Protein AF-G5R101-F1 (afdb_monomer_lite)

Organism: NCBI:txid913082

Secondary structure (DSSP, 8-state):
-HHHHHHHHHHTTSSSHHHHHHHHHHHHTT--TTHHHHHHHHHHHHHHHHHHHHHHHHHHHHHHHHHHTT---HHHHT----------

InterPro domains:
  IPR001991 Sodium:dicarboxylate symporter [PF00375] (3-68)
  IPR001991 Sodium:dicarboxylate symporter [PTHR42865] (3-79)
  IPR036458 Sodium:dicarboxylate symporter superfamily [G3DSA:1.10.3860.10] (1-87)
  IPR036458 Sodium:dicarboxylate symporter superfamily [SSF118215] (3-68)

Sequence (88 aa):
MGIVTVSSAGVAGVGGGATFAALIVLPAMGLPVTLVALLISVEPLIDMGRTALNVSGSMTAGTLTSQWLKQTDKTILDSEEDAELAHR

Radius of gyration: 19.93 Å; chains: 1; bounding box: 46×35×44 Å

Foldseek 3Di:
DVLLVVLQVVQVPDPPSVLSSLCRVQVVVVHDSVVSVVCVVCVVVVVVVVVVCVVVVVVVVVVVVCVVVVVDDVVVVVDPPPDPPPDD

Structure (mmCIF, N/CA/C/O backbone):
data_AF-G5R101-F1
#
_entry.id   AF-G5R101-F1
#
loop_
_atom_site.group_PDB
_atom_site.id
_atom_site.type_symbol
_atom_site.label_atom_id
_atom_site.label_alt_id
_atom_site.label_comp_id
_atom_site.label_asym_id
_atom_site.label_entity_id
_atom_site.label_seq_id
_atom_site.pdbx_PDB_ins_code
_atom_site.Cartn_x
_atom_site.Cartn_y
_atom_site.Cartn_z
_atom_site.occupancy
_atom_site.B_iso_or_equiv
_atom_site.auth_seq_id
_atom_site.auth_comp_id
_atom_site.auth_asym_id
_atom_site.auth_atom_id
_atom_site.pdbx_PDB_model_num
ATOM 1 N N . MET A 1 1 ? 10.209 -13.964 -4.616 1.00 56.28 1 MET A N 1
ATOM 2 C CA . MET A 1 1 ? 10.118 -13.621 -3.180 1.00 56.28 1 MET A CA 1
ATOM 3 C C . MET A 1 1 ? 11.489 -13.324 -2.582 1.00 56.28 1 MET A C 1
ATOM 5 O O . MET A 1 1 ? 11.695 -12.184 -2.205 1.00 56.28 1 MET A O 1
ATOM 9 N N . GLY A 1 2 ? 12.459 -14.251 -2.607 1.00 77.88 2 GLY A N 1
ATOM 10 C CA . GLY A 1 2 ? 13.783 -14.036 -1.989 1.00 77.88 2 GLY A CA 1
ATOM 11 C C . GLY A 1 2 ? 14.537 -12.764 -2.415 1.00 77.88 2 GLY A C 1
ATOM 12 O O . GLY A 1 2 ? 15.016 -12.040 -1.553 1.00 77.88 2 GLY A O 1
ATOM 13 N N . ILE A 1 3 ? 14.581 -12.439 -3.714 1.00 76.69 3 ILE A N 1
ATOM 14 C CA . ILE A 1 3 ? 15.278 -11.235 -4.219 1.00 76.69 3 ILE A CA 1
ATOM 15 C C . ILE A 1 3 ? 14.673 -9.949 -3.639 1.00 76.69 3 ILE A C 1
ATOM 17 O O . ILE A 1 3 ? 15.412 -9.107 -3.150 1.00 76.69 3 ILE A O 1
ATOM 21 N N . VAL A 1 4 ? 13.341 -9.835 -3.637 1.00 75.62 4 VAL A N 1
ATOM 22 C CA . VAL A 1 4 ? 12.612 -8.656 -3.136 1.00 75.62 4 VAL A CA 1
ATOM 23 C C . VAL A 1 4 ? 12.798 -8.489 -1.628 1.00 75.62 4 VAL A C 1
ATOM 25 O O . VAL A 1 4 ? 13.009 -7.381 -1.142 1.00 75.62 4 VAL A O 1
ATOM 28 N N . THR A 1 5 ? 12.754 -9.593 -0.878 1.00 78.69 5 THR A N 1
ATOM 29 C CA . THR A 1 5 ? 12.960 -9.580 0.576 1.00 78.69 5 THR A CA 1
ATOM 30 C C . THR A 1 5 ? 14.385 -9.155 0.936 1.00 78.69 5 THR A C 1
ATOM 32 O O . THR A 1 5 ? 14.572 -8.328 1.824 1.00 78.69 5 THR A O 1
ATOM 35 N N . VAL A 1 6 ? 15.393 -9.666 0.222 1.00 79.00 6 VAL A N 1
ATOM 36 C CA . VAL A 1 6 ? 16.804 -9.311 0.453 1.00 79.00 6 VAL A CA 1
ATOM 37 C C . VAL A 1 6 ? 17.095 -7.874 0.018 1.00 79.00 6 VAL A C 1
ATOM 39 O O . VAL A 1 6 ? 17.732 -7.129 0.758 1.00 79.00 6 VAL A O 1
ATOM 42 N N . SER A 1 7 ? 16.593 -7.444 -1.143 1.00 73.25 7 SER A N 1
ATOM 43 C CA . SER A 1 7 ? 16.785 -6.070 -1.620 1.00 73.25 7 SER A CA 1
ATOM 44 C C . SER A 1 7 ? 16.096 -5.045 -0.717 1.00 73.25 7 SER A C 1
ATOM 46 O O . SER A 1 7 ? 16.630 -3.964 -0.504 1.00 73.25 7 SER A O 1
ATOM 48 N N . SER A 1 8 ? 14.934 -5.384 -0.148 1.00 72.19 8 SER A N 1
ATOM 49 C CA . SER A 1 8 ? 14.199 -4.520 0.783 1.00 72.19 8 SER A CA 1
ATOM 50 C C . SER A 1 8 ? 14.999 -4.208 2.050 1.00 72.19 8 SER A C 1
ATOM 52 O O . SER A 1 8 ? 14.938 -3.075 2.527 1.00 72.19 8 SER A O 1
ATOM 54 N N . ALA A 1 9 ? 15.767 -5.167 2.574 1.00 73.69 9 ALA A N 1
ATOM 55 C CA . ALA A 1 9 ? 16.579 -4.960 3.771 1.00 73.69 9 ALA A CA 1
ATOM 56 C C . ALA A 1 9 ? 17.691 -3.916 3.552 1.00 73.69 9 ALA A C 1
ATOM 58 O O . ALA A 1 9 ? 17.942 -3.101 4.433 1.00 73.69 9 ALA A O 1
ATOM 59 N N . GLY A 1 10 ? 18.310 -3.891 2.364 1.00 68.88 10 GLY A N 1
ATOM 60 C CA . GLY A 1 10 ? 19.348 -2.910 2.009 1.00 68.88 10 GLY A CA 1
ATOM 61 C C . GLY A 1 10 ? 18.825 -1.493 1.743 1.00 68.88 10 GLY A C 1
ATOM 62 O O . GLY A 1 10 ? 19.608 -0.551 1.673 1.00 68.88 10 GLY A O 1
ATOM 63 N N . VAL A 1 11 ? 17.507 -1.339 1.599 1.00 71.31 11 VAL A N 1
ATOM 64 C CA . VAL A 1 11 ? 16.836 -0.078 1.246 1.00 71.31 11 VAL A CA 1
ATOM 65 C C . VAL A 1 11 ? 16.061 0.513 2.441 1.00 71.31 11 VAL A C 1
ATOM 67 O O . VAL A 1 11 ? 15.588 1.649 2.387 1.00 71.31 11 VAL A O 1
ATOM 70 N N . ALA A 1 12 ? 15.972 -0.217 3.558 1.00 66.12 12 ALA A N 1
ATOM 71 C CA . ALA A 1 12 ? 15.366 0.243 4.803 1.00 66.12 12 ALA A CA 1
ATOM 72 C C . ALA A 1 12 ? 16.206 1.372 5.440 1.00 66.12 12 ALA A C 1
ATOM 74 O O . ALA A 1 12 ? 17.083 1.124 6.259 1.00 66.12 12 ALA A O 1
ATOM 75 N N . GLY A 1 13 ? 15.962 2.624 5.039 1.00 56.66 13 GLY A N 1
ATOM 76 C CA . GLY A 1 13 ? 16.618 3.809 5.611 1.00 56.66 13 GLY A CA 1
ATOM 77 C C . GLY A 1 13 ? 16.921 4.937 4.623 1.00 56.66 13 GLY A C 1
ATOM 78 O O . GLY A 1 13 ? 17.202 6.054 5.046 1.00 56.66 13 GLY A O 1
ATOM 79 N N . VAL A 1 14 ? 16.827 4.683 3.316 1.00 63.50 14 VAL A N 1
ATOM 80 C CA . VAL A 1 14 ? 16.970 5.715 2.278 1.00 63.50 14 VAL A CA 1
ATOM 81 C C . VAL A 1 14 ? 15.591 6.222 1.846 1.00 63.50 14 VAL A C 1
ATOM 83 O O . VAL A 1 14 ? 14.689 5.435 1.553 1.00 63.50 14 VAL A O 1
ATOM 86 N N . GLY A 1 15 ? 15.398 7.545 1.829 1.00 59.44 15 GLY A N 1
ATOM 87 C CA . GLY A 1 15 ? 14.173 8.155 1.301 1.00 59.44 15 GLY A CA 1
ATOM 88 C C . GLY A 1 15 ? 13.950 7.741 -0.159 1.00 59.44 15 GLY A C 1
ATOM 89 O O . GLY A 1 15 ? 14.886 7.777 -0.954 1.00 59.44 15 GLY A O 1
ATOM 90 N N . GLY A 1 16 ? 12.728 7.317 -0.509 1.00 71.12 16 GLY A N 1
ATOM 91 C CA . GLY A 1 16 ? 12.404 6.794 -1.848 1.00 71.12 16 GLY A CA 1
ATOM 92 C C . GLY A 1 16 ? 12.597 5.279 -2.019 1.00 71.12 16 GLY A C 1
ATOM 93 O O . GLY A 1 16 ? 12.987 4.818 -3.092 1.00 71.12 16 GLY A O 1
ATOM 94 N N . GLY A 1 17 ? 12.345 4.489 -0.969 1.00 76.00 17 GLY A N 1
ATOM 95 C CA . GLY A 1 17 ? 12.681 3.062 -0.933 1.00 76.00 17 GLY A CA 1
ATOM 96 C C . GLY A 1 17 ? 12.083 2.189 -2.050 1.00 76.00 17 GLY A C 1
ATOM 97 O O . GLY A 1 17 ? 12.733 1.245 -2.491 1.00 76.00 17 GLY A O 1
ATOM 98 N N . ALA A 1 18 ? 10.899 2.501 -2.579 1.00 82.00 18 ALA A N 1
ATOM 99 C CA . ALA A 1 18 ? 10.319 1.735 -3.689 1.00 82.00 18 ALA A CA 1
ATOM 100 C C . ALA A 1 18 ? 11.103 1.920 -5.001 1.00 82.00 18 ALA A C 1
ATOM 102 O O . ALA A 1 18 ? 11.390 0.946 -5.697 1.00 82.00 18 ALA A O 1
ATOM 103 N N . THR A 1 19 ? 11.542 3.146 -5.292 1.00 85.81 19 THR A N 1
ATOM 104 C CA . THR A 1 19 ? 12.344 3.468 -6.479 1.00 85.81 19 THR A CA 1
ATOM 105 C C . THR A 1 19 ? 13.709 2.787 -6.435 1.00 85.81 19 THR A C 1
ATOM 107 O O . THR A 1 19 ? 14.132 2.166 -7.411 1.00 85.81 19 THR A O 1
ATOM 110 N N . PHE A 1 20 ? 14.390 2.843 -5.286 1.00 84.00 20 PHE A N 1
ATOM 111 C CA . PHE A 1 20 ? 15.677 2.166 -5.107 1.00 84.00 20 PHE A CA 1
ATOM 112 C C . PHE A 1 20 ? 15.540 0.642 -5.143 1.00 84.00 20 PHE A C 1
ATOM 114 O O . PHE A 1 20 ? 16.374 -0.032 -5.749 1.00 84.00 20 PHE A O 1
ATOM 121 N N . ALA A 1 21 ? 14.465 0.089 -4.576 1.00 87.38 21 ALA A N 1
ATOM 122 C CA . ALA A 1 21 ? 14.175 -1.334 -4.697 1.00 87.38 21 ALA A CA 1
ATOM 123 C C . ALA A 1 21 ? 13.930 -1.736 -6.162 1.00 87.38 21 ALA A C 1
ATOM 125 O O . ALA A 1 21 ? 14.494 -2.729 -6.616 1.00 87.38 21 ALA A O 1
ATOM 126 N N . ALA A 1 22 ? 13.166 -0.955 -6.931 1.00 88.81 22 ALA A N 1
ATOM 127 C CA . ALA A 1 22 ? 12.895 -1.235 -8.340 1.00 88.81 22 ALA A CA 1
ATOM 128 C C . ALA A 1 22 ? 14.172 -1.219 -9.203 1.00 88.81 22 ALA A C 1
ATOM 130 O O . ALA A 1 22 ? 14.336 -2.090 -10.059 1.00 88.81 22 ALA A O 1
ATOM 131 N N . LEU A 1 23 ? 15.102 -0.292 -8.939 1.00 89.62 23 LEU A N 1
ATOM 132 C CA . LEU A 1 23 ? 16.402 -0.210 -9.624 1.00 89.62 23 LEU A CA 1
ATOM 133 C C . LEU A 1 23 ? 17.285 -1.445 -9.406 1.00 89.62 23 LEU A C 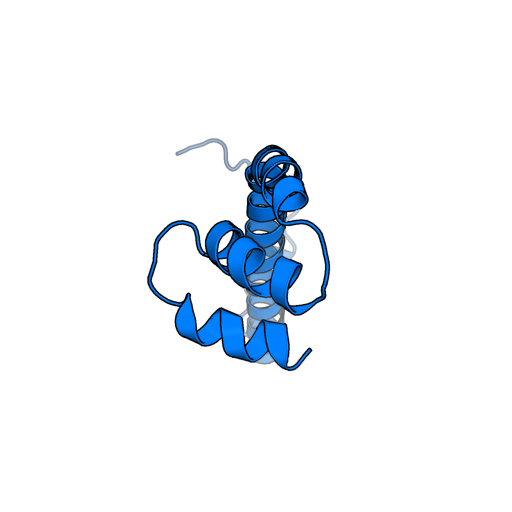1
ATOM 135 O O . LEU A 1 23 ? 18.073 -1.786 -10.282 1.00 89.62 23 LEU A O 1
ATOM 139 N N . ILE A 1 24 ? 17.159 -2.116 -8.261 1.00 88.25 24 ILE A N 1
ATOM 140 C CA . ILE A 1 24 ? 17.927 -3.326 -7.942 1.00 88.25 24 ILE A CA 1
ATOM 141 C C . ILE A 1 24 ? 17.193 -4.571 -8.451 1.00 88.25 24 ILE A C 1
ATOM 143 O O . ILE A 1 24 ? 17.790 -5.450 -9.071 1.00 88.25 24 ILE A O 1
ATOM 147 N N . VAL A 1 25 ? 15.886 -4.648 -8.201 1.00 89.06 25 VAL A N 1
ATOM 148 C CA . VAL A 1 25 ? 15.076 -5.845 -8.450 1.00 89.06 25 VAL A CA 1
ATOM 149 C C . VAL A 1 25 ? 14.829 -6.068 -9.939 1.00 89.06 25 VAL A C 1
ATOM 151 O O . VAL A 1 25 ? 14.957 -7.203 -10.394 1.00 89.06 25 VAL A O 1
ATOM 154 N N . LEU A 1 26 ? 14.499 -5.028 -10.713 1.00 90.38 26 LEU A N 1
ATOM 155 C CA . LEU A 1 26 ? 14.169 -5.206 -12.131 1.00 90.38 26 LEU A CA 1
ATOM 156 C C . LEU A 1 26 ? 15.357 -5.763 -12.937 1.00 90.38 26 LEU A C 1
ATOM 158 O O . LEU A 1 26 ? 15.177 -6.810 -13.565 1.00 90.38 26 LEU A O 1
ATOM 162 N N . PRO A 1 27 ? 16.580 -5.198 -12.860 1.00 88.31 27 PRO A N 1
ATOM 163 C CA . PRO A 1 27 ? 17.738 -5.786 -13.534 1.00 88.31 27 PRO A CA 1
ATOM 164 C C . PRO A 1 27 ? 18.089 -7.185 -13.017 1.00 88.31 27 PRO A C 1
ATOM 166 O O . PRO A 1 27 ? 18.432 -8.057 -13.812 1.00 88.31 27 PRO A O 1
ATOM 169 N N . ALA A 1 28 ? 17.951 -7.436 -11.708 1.00 89.62 28 ALA A N 1
ATOM 170 C CA . ALA A 1 28 ? 18.192 -8.758 -11.122 1.00 89.62 28 ALA A CA 1
ATOM 171 C C . ALA A 1 28 ? 17.203 -9.830 -11.622 1.00 89.62 28 ALA A C 1
ATOM 173 O O . ALA A 1 28 ? 17.519 -11.018 -11.605 1.00 89.62 28 ALA A O 1
ATOM 174 N N . MET A 1 29 ? 16.022 -9.421 -12.091 1.00 90.56 29 MET A N 1
ATOM 175 C CA . MET A 1 29 ? 15.028 -10.286 -12.733 1.00 90.56 29 MET A CA 1
ATOM 176 C C . MET A 1 29 ? 15.186 -10.363 -14.262 1.00 90.56 29 MET A C 1
ATOM 178 O O . MET A 1 29 ? 14.354 -10.975 -14.928 1.00 90.56 29 MET A O 1
ATOM 182 N N . GLY A 1 30 ? 16.228 -9.745 -14.829 1.00 91.25 30 GLY A N 1
ATOM 183 C CA . GLY A 1 30 ? 16.438 -9.658 -16.277 1.00 91.25 30 GLY A CA 1
ATOM 184 C C . GLY A 1 30 ? 15.494 -8.682 -16.986 1.00 91.25 30 GLY A C 1
ATOM 185 O O . GLY A 1 30 ? 15.401 -8.705 -18.212 1.00 91.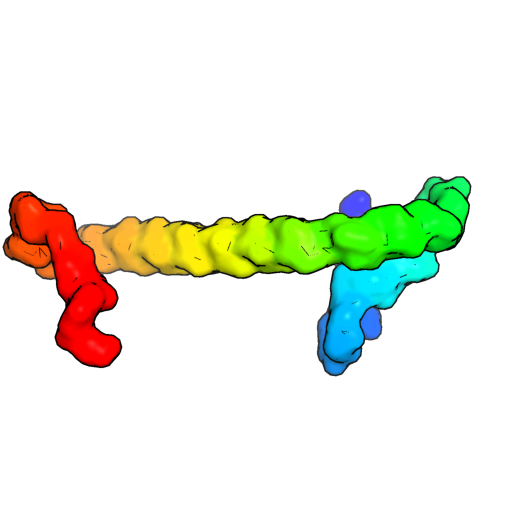25 30 GLY A O 1
ATOM 186 N N . LEU A 1 31 ? 14.781 -7.833 -16.238 1.00 93.38 31 LEU A N 1
ATOM 187 C CA . LEU A 1 31 ? 13.858 -6.842 -16.782 1.00 93.38 31 LEU A CA 1
ATOM 188 C C . LEU A 1 31 ? 14.581 -5.511 -17.066 1.00 93.38 31 LEU A C 1
ATOM 190 O O . LEU A 1 31 ? 15.496 -5.132 -16.328 1.00 93.38 31 LEU A O 1
ATOM 194 N N . PRO A 1 32 ? 14.172 -4.759 -18.105 1.00 93.44 32 PRO A N 1
ATOM 195 C CA . PRO A 1 32 ? 14.796 -3.482 -18.438 1.00 93.44 32 PRO A CA 1
ATOM 196 C C . PRO A 1 32 ? 14.664 -2.446 -17.315 1.00 93.44 32 PRO A C 1
ATOM 198 O O . PRO A 1 32 ? 13.565 -2.171 -16.834 1.00 93.44 32 PRO A O 1
ATOM 201 N N . VAL A 1 33 ? 15.772 -1.783 -16.967 1.00 91.56 33 VAL A N 1
ATOM 202 C CA . VAL A 1 33 ? 15.785 -0.694 -15.969 1.00 91.56 33 VAL A CA 1
ATOM 203 C C . VAL A 1 33 ? 14.930 0.508 -16.392 1.00 91.56 33 VAL A C 1
ATOM 205 O O . VAL A 1 33 ? 14.445 1.258 -15.553 1.00 91.56 33 VAL A O 1
ATOM 208 N N . THR A 1 34 ? 14.675 0.672 -17.692 1.00 92.50 34 THR A N 1
ATOM 209 C CA . THR A 1 34 ? 13.801 1.725 -18.229 1.00 92.50 34 THR A CA 1
ATOM 210 C C . THR A 1 34 ? 12.362 1.624 -17.719 1.00 92.50 34 THR A C 1
ATOM 212 O O . THR A 1 34 ? 11.678 2.642 -17.644 1.00 92.50 34 THR A O 1
ATOM 215 N N . LEU A 1 35 ? 11.912 0.440 -17.282 1.00 91.56 35 LEU A N 1
ATOM 216 C CA . LEU A 1 35 ? 10.607 0.261 -16.636 1.00 91.56 35 LEU A CA 1
ATOM 217 C C . LEU A 1 35 ? 10.501 1.006 -15.297 1.00 91.56 35 LEU A C 1
ATOM 219 O O . LEU A 1 35 ? 9.397 1.344 -14.879 1.00 91.56 35 LEU A O 1
ATOM 223 N N . VAL A 1 36 ? 11.628 1.328 -14.649 1.00 92.06 36 VAL A N 1
ATOM 224 C CA . VAL A 1 36 ? 11.641 2.159 -13.437 1.00 92.06 36 VAL A CA 1
ATOM 225 C C . VAL A 1 36 ? 11.089 3.553 -13.726 1.00 92.06 36 VAL A C 1
ATOM 227 O O . VAL A 1 36 ? 10.361 4.088 -12.901 1.00 92.06 36 VAL A O 1
ATOM 230 N N . ALA A 1 37 ? 11.363 4.135 -14.898 1.00 89.69 37 ALA A N 1
ATO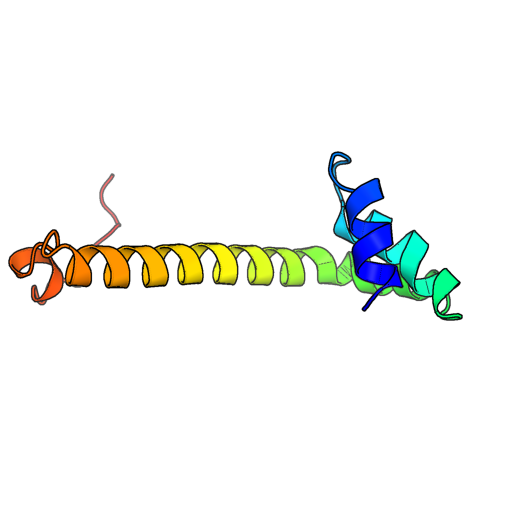M 231 C CA . ALA A 1 37 ? 10.830 5.452 -15.253 1.00 89.69 37 ALA A CA 1
ATOM 232 C C . ALA A 1 37 ? 9.293 5.442 -15.337 1.00 89.69 37 ALA A C 1
ATOM 234 O O . ALA A 1 37 ? 8.637 6.379 -14.884 1.00 89.69 37 ALA A O 1
ATOM 235 N N . LEU A 1 38 ? 8.720 4.350 -15.855 1.00 91.12 38 LEU A N 1
ATOM 236 C CA . LEU A 1 38 ? 7.273 4.137 -15.856 1.00 91.12 38 LEU A CA 1
ATOM 237 C C . LEU A 1 38 ? 6.742 3.937 -14.430 1.00 91.12 38 LEU A C 1
ATOM 239 O O . LEU A 1 38 ? 5.745 4.552 -14.067 1.00 91.12 38 LEU A O 1
ATOM 243 N N . LEU A 1 39 ? 7.424 3.144 -13.601 1.00 89.56 39 LEU A N 1
ATOM 244 C CA . LEU A 1 39 ? 7.052 2.942 -12.196 1.00 89.56 39 LEU A CA 1
ATOM 245 C C . LEU A 1 39 ? 7.070 4.243 -11.387 1.00 89.56 39 LEU A C 1
ATOM 247 O O . LEU A 1 39 ? 6.102 4.522 -10.694 1.00 89.56 39 LEU A O 1
ATOM 251 N N . ILE A 1 40 ? 8.102 5.081 -11.533 1.00 90.44 40 ILE A N 1
ATOM 252 C CA . ILE A 1 40 ? 8.192 6.383 -10.851 1.00 90.44 40 ILE A CA 1
ATOM 253 C C . ILE A 1 40 ? 6.982 7.264 -11.190 1.00 90.44 40 ILE A C 1
ATOM 255 O O . ILE A 1 40 ? 6.484 7.978 -10.325 1.00 90.44 40 ILE A O 1
ATOM 259 N N . SER A 1 41 ? 6.475 7.198 -12.426 1.00 91.12 41 SER A N 1
ATOM 260 C CA . SER A 1 41 ? 5.312 7.997 -12.834 1.00 91.12 41 SER A CA 1
ATOM 261 C C . SER A 1 41 ? 4.015 7.612 -12.109 1.00 91.12 41 SER A C 1
ATOM 263 O O . SER A 1 41 ? 3.154 8.465 -11.906 1.00 91.12 41 SER A O 1
ATOM 265 N N . VAL A 1 42 ? 3.886 6.351 -11.680 1.00 91.50 42 VAL A N 1
ATOM 266 C CA . VAL A 1 42 ? 2.720 5.836 -10.941 1.00 91.50 42 VAL A CA 1
ATOM 267 C C . VAL A 1 42 ? 2.985 5.666 -9.443 1.00 91.50 42 VAL A C 1
ATOM 269 O O . VAL A 1 42 ? 2.056 5.382 -8.691 1.00 91.50 42 VAL A O 1
ATOM 272 N N . GLU A 1 43 ? 4.224 5.873 -8.996 1.00 89.44 43 GLU A N 1
ATOM 273 C CA . GLU A 1 43 ? 4.660 5.724 -7.605 1.00 89.44 43 GLU A CA 1
ATOM 274 C C . GLU A 1 43 ? 3.749 6.456 -6.603 1.00 89.44 43 GLU A C 1
ATOM 276 O O . GLU A 1 43 ? 3.348 5.821 -5.629 1.00 89.44 43 GLU A O 1
ATOM 281 N N . PRO A 1 44 ? 3.304 7.714 -6.830 1.00 89.62 44 PRO A N 1
ATOM 282 C CA . PRO A 1 44 ? 2.407 8.381 -5.884 1.00 89.62 44 PRO A CA 1
ATOM 283 C C . PRO A 1 44 ? 1.076 7.643 -5.685 1.00 89.62 44 PRO A C 1
ATOM 285 O O . PRO A 1 44 ? 0.554 7.602 -4.575 1.00 89.62 44 PRO A O 1
ATOM 288 N N . LEU A 1 45 ? 0.527 7.021 -6.737 1.00 92.12 45 LEU A N 1
ATOM 289 C CA . LEU A 1 45 ? -0.704 6.230 -6.632 1.00 92.12 45 LEU A CA 1
ATOM 290 C C . LEU A 1 45 ? -0.475 4.960 -5.803 1.00 92.12 45 LEU A C 1
ATOM 292 O O . LEU A 1 45 ? -1.309 4.601 -4.970 1.00 92.12 45 LEU A O 1
ATOM 296 N N . ILE A 1 46 ? 0.663 4.296 -6.014 1.00 91.00 46 ILE A N 1
ATOM 297 C CA . ILE A 1 46 ? 1.046 3.083 -5.282 1.00 91.00 46 ILE A CA 1
ATOM 298 C C . ILE A 1 46 ? 1.278 3.409 -3.803 1.00 91.00 46 ILE A C 1
ATOM 300 O O . ILE A 1 46 ? 0.789 2.685 -2.933 1.00 91.00 46 ILE A O 1
ATOM 304 N N . ASP A 1 47 ? 1.969 4.510 -3.504 1.00 89.69 47 ASP A N 1
ATOM 305 C CA . ASP A 1 47 ? 2.245 4.934 -2.133 1.00 89.69 47 ASP A CA 1
ATOM 306 C C . ASP A 1 47 ? 0.972 5.331 -1.373 1.00 89.69 47 ASP A C 1
ATOM 308 O O . ASP A 1 47 ? 0.791 4.953 -0.209 1.00 89.69 47 ASP A O 1
ATOM 312 N N . MET A 1 48 ? 0.036 6.006 -2.047 1.00 95.44 48 MET A N 1
ATOM 313 C CA . MET A 1 48 ? -1.288 6.279 -1.484 1.00 95.44 48 MET A CA 1
ATOM 314 C C . MET A 1 48 ? -2.037 4.983 -1.167 1.00 95.44 48 MET A C 1
ATOM 316 O O . MET A 1 48 ? -2.581 4.850 -0.071 1.00 95.44 48 MET A O 1
ATOM 320 N N . GLY A 1 49 ? -2.012 3.996 -2.069 1.00 94.56 49 GLY A N 1
ATOM 321 C CA . GLY A 1 49 ? -2.607 2.680 -1.825 1.00 94.56 49 GLY A CA 1
ATOM 322 C C . GLY A 1 49 ? -1.968 1.957 -0.635 1.00 94.56 49 GLY A C 1
ATOM 323 O O . GLY A 1 49 ? -2.670 1.455 0.243 1.00 94.56 49 GLY A O 1
ATOM 324 N N . ARG A 1 50 ? -0.633 1.964 -0.552 1.00 91.12 50 ARG A N 1
ATOM 325 C CA . ARG A 1 50 ? 0.130 1.401 0.573 1.00 91.12 50 ARG A CA 1
ATOM 326 C C . ARG A 1 50 ? -0.259 2.054 1.898 1.00 91.12 50 ARG A C 1
ATOM 328 O O . ARG A 1 50 ? -0.508 1.355 2.878 1.00 91.12 50 ARG A O 1
ATOM 335 N N . THR A 1 51 ? -0.340 3.381 1.926 1.00 94.00 51 THR A N 1
ATOM 336 C CA . THR A 1 51 ? -0.728 4.142 3.119 1.00 94.00 51 THR A CA 1
ATOM 337 C C . THR A 1 51 ? -2.172 3.848 3.515 1.00 94.00 51 THR A C 1
ATOM 339 O O . THR A 1 51 ? -2.430 3.530 4.676 1.00 94.00 51 THR A O 1
ATOM 342 N N . ALA A 1 52 ? -3.104 3.858 2.558 1.00 95.94 52 ALA A N 1
ATOM 343 C CA . ALA A 1 52 ? -4.514 3.571 2.804 1.00 95.94 52 ALA A CA 1
ATOM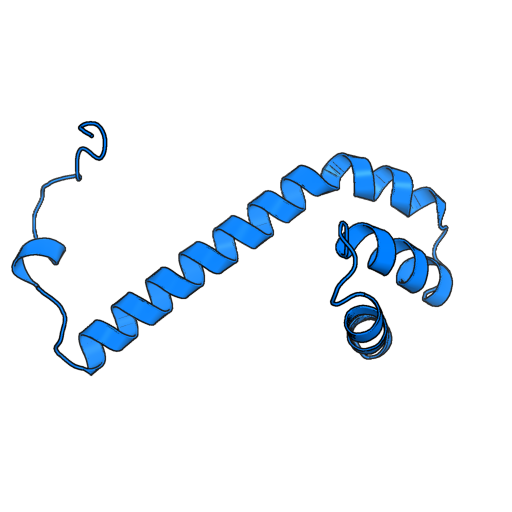 344 C C . ALA A 1 52 ? -4.726 2.169 3.395 1.00 95.94 52 ALA A C 1
ATOM 346 O O . ALA A 1 52 ? -5.467 2.013 4.368 1.00 95.94 52 ALA A O 1
ATOM 347 N N . LEU A 1 53 ? -4.040 1.156 2.858 1.00 95.62 53 LEU A N 1
ATOM 348 C CA . LEU A 1 53 ? -4.114 -0.214 3.367 1.00 95.62 53 LEU A CA 1
ATOM 349 C C . LEU A 1 53 ? -3.484 -0.351 4.756 1.00 95.62 53 LEU A C 1
ATOM 351 O O . LEU A 1 53 ? -4.067 -1.005 5.618 1.00 95.62 53 LEU A O 1
ATOM 355 N N . ASN A 1 54 ? -2.343 0.294 5.009 1.00 92.38 54 ASN A N 1
ATOM 356 C CA . ASN A 1 54 ? -1.698 0.258 6.324 1.00 92.38 54 ASN A CA 1
ATOM 357 C C . ASN A 1 54 ? -2.560 0.925 7.409 1.00 92.38 54 ASN A C 1
ATOM 359 O O . ASN A 1 54 ? -2.675 0.393 8.516 1.00 92.38 54 ASN A O 1
ATOM 363 N N . VAL A 1 55 ? -3.206 2.054 7.095 1.00 96.06 55 VAL A N 1
ATOM 364 C CA . VAL A 1 55 ? -4.128 2.743 8.015 1.00 96.06 55 VAL A CA 1
ATOM 365 C C . VAL A 1 55 ? -5.386 1.902 8.242 1.00 96.06 55 VAL A C 1
ATOM 367 O O . VAL A 1 55 ? -5.737 1.624 9.387 1.00 96.06 55 VAL A O 1
ATOM 370 N N . SER A 1 56 ? -6.018 1.412 7.172 1.00 96.25 56 SER A N 1
ATOM 371 C CA . SER A 1 56 ? -7.232 0.582 7.259 1.00 96.25 56 SER A CA 1
ATOM 372 C C . SER A 1 56 ? -6.994 -0.723 8.019 1.00 96.25 56 SER A C 1
ATOM 374 O O . SER A 1 56 ? -7.805 -1.120 8.858 1.00 96.25 56 SER A O 1
ATOM 376 N N . GLY A 1 57 ? -5.854 -1.374 7.776 1.00 96.75 57 GLY A N 1
ATOM 377 C CA . GLY A 1 57 ? -5.440 -2.571 8.500 1.00 96.75 57 GLY A CA 1
ATOM 378 C C . GLY A 1 57 ? -5.201 -2.297 9.984 1.00 96.75 57 GLY A C 1
ATOM 379 O O . GLY A 1 57 ? -5.660 -3.069 10.822 1.00 96.75 57 GLY A O 1
ATOM 380 N N . SER A 1 58 ? -4.565 -1.172 10.323 1.00 96.75 58 SER A N 1
ATOM 381 C CA . SER A 1 58 ? -4.342 -0.770 11.720 1.00 96.75 58 SER A CA 1
ATOM 382 C C . SER A 1 58 ? -5.655 -0.476 12.449 1.00 96.75 58 SER A C 1
ATOM 384 O O . SER A 1 58 ? -5.833 -0.916 13.583 1.00 96.75 58 SER A O 1
ATOM 386 N N . MET A 1 59 ? -6.604 0.200 11.789 1.00 95.88 59 MET A N 1
ATOM 387 C CA . MET A 1 59 ? -7.947 0.419 12.336 1.00 95.88 59 MET A CA 1
ATOM 388 C C . MET A 1 59 ? -8.677 -0.904 12.559 1.00 95.88 59 MET A C 1
ATOM 390 O O . MET A 1 59 ? -9.185 -1.134 13.648 1.00 95.88 59 MET A O 1
ATOM 394 N N . THR A 1 60 ? -8.669 -1.802 11.571 1.00 95.56 60 THR A N 1
ATOM 395 C CA . THR A 1 60 ? -9.324 -3.118 11.664 1.00 95.56 60 THR A CA 1
ATOM 396 C C . THR A 1 60 ? -8.729 -3.975 12.782 1.00 95.56 60 THR A C 1
ATOM 398 O O . THR A 1 60 ? -9.453 -4.587 13.564 1.00 95.56 60 THR A O 1
ATOM 401 N N . ALA A 1 61 ? -7.400 -4.013 12.895 1.00 97.06 61 ALA A N 1
ATOM 402 C CA . ALA A 1 61 ? -6.729 -4.726 13.975 1.00 97.06 61 ALA A CA 1
ATOM 403 C C . ALA A 1 61 ? -7.055 -4.103 15.342 1.00 97.06 61 ALA A C 1
ATOM 405 O O . ALA A 1 61 ? -7.311 -4.829 16.304 1.00 97.06 61 ALA A O 1
ATOM 406 N N . GLY A 1 62 ? -7.087 -2.769 15.423 1.00 95.44 62 GLY A N 1
ATOM 407 C CA . GLY A 1 62 ? -7.437 -2.026 16.631 1.00 95.44 62 GLY A CA 1
ATOM 408 C C . GLY A 1 62 ? -8.877 -2.263 17.085 1.00 95.44 62 GLY A C 1
ATOM 409 O O . GLY A 1 62 ? -9.101 -2.565 18.257 1.00 95.44 62 GLY A O 1
ATOM 410 N N . THR A 1 63 ? -9.850 -2.201 16.173 1.00 93.56 63 THR A N 1
ATOM 411 C CA . THR A 1 63 ? -11.266 -2.455 16.482 1.00 93.56 63 THR A CA 1
ATOM 412 C C . THR A 1 63 ? -11.484 -3.896 16.923 1.00 93.56 63 THR A C 1
ATOM 414 O O . THR A 1 63 ? -12.122 -4.133 17.948 1.00 93.56 63 THR A O 1
ATOM 417 N N . LEU A 1 64 ? -10.891 -4.861 16.218 1.00 96.19 64 LEU A N 1
ATOM 418 C CA . LEU A 1 64 ? -10.984 -6.274 16.578 1.00 96.19 64 LEU A CA 1
ATOM 419 C C . LEU A 1 64 ? -10.373 -6.550 17.959 1.00 96.19 64 LEU A C 1
ATOM 421 O O . LEU A 1 64 ? -10.994 -7.200 18.799 1.00 96.19 64 LEU A O 1
ATOM 425 N N . THR A 1 65 ? -9.184 -6.002 18.219 1.00 96.50 65 THR A N 1
ATOM 426 C CA . THR A 1 65 ? -8.501 -6.137 19.513 1.00 96.50 65 THR A CA 1
ATOM 427 C C . THR A 1 65 ? -9.316 -5.502 20.640 1.00 96.50 65 THR A C 1
ATOM 429 O O . THR A 1 65 ? -9.475 -6.107 21.699 1.00 96.50 65 THR A O 1
ATOM 432 N N . SER A 1 66 ? -9.885 -4.316 20.406 1.00 95.50 66 SER A N 1
ATOM 433 C CA . SER A 1 66 ? -10.749 -3.622 21.366 1.00 95.50 66 SER A CA 1
ATOM 434 C C . SER A 1 66 ? -11.966 -4.473 21.748 1.00 95.50 66 SER A C 1
ATOM 436 O O . SER A 1 66 ? -12.282 -4.599 22.935 1.00 95.50 66 SER A O 1
ATOM 438 N N . GLN A 1 67 ? -12.602 -5.126 20.769 1.00 93.06 67 GLN A N 1
ATOM 439 C CA . GLN A 1 67 ? -13.758 -5.997 21.005 1.00 93.06 67 GLN A CA 1
ATOM 440 C C . GLN A 1 67 ? -13.365 -7.231 21.822 1.00 93.06 67 GLN A C 1
ATOM 442 O O . GLN A 1 67 ? -14.045 -7.586 22.787 1.00 93.06 67 GLN A O 1
ATOM 447 N N . TRP A 1 68 ? -12.235 -7.861 21.490 1.00 96.69 68 TRP A N 1
ATOM 448 C CA . TRP A 1 68 ? -11.719 -9.017 22.229 1.00 96.69 68 TRP A CA 1
ATOM 449 C C . TRP A 1 68 ? -11.364 -8.688 23.678 1.00 96.69 68 TRP A C 1
ATOM 451 O O . TRP A 1 68 ? -11.668 -9.469 24.579 1.00 96.69 68 TRP A O 1
ATOM 461 N N . LEU A 1 69 ? -10.778 -7.515 23.916 1.00 96.69 69 LEU A N 1
ATOM 462 C CA . LEU A 1 69 ? -10.448 -7.031 25.256 1.00 96.69 69 LEU A CA 1
ATOM 463 C C . LEU A 1 69 ? -11.651 -6.432 25.997 1.00 96.69 69 LEU A C 1
ATOM 465 O O . LEU A 1 69 ? -11.502 -6.015 27.144 1.00 96.69 69 LEU A O 1
ATOM 469 N N . LYS A 1 70 ? -12.839 -6.390 25.374 1.00 92.88 70 LYS A N 1
ATOM 470 C CA . LYS A 1 70 ? -14.042 -5.719 25.900 1.00 92.88 70 LYS A CA 1
ATOM 471 C C . LYS A 1 70 ? -13.789 -4.249 26.270 1.00 92.88 70 LYS A C 1
ATOM 473 O O . LYS A 1 70 ? -14.429 -3.716 27.170 1.00 92.88 70 LYS A O 1
ATOM 478 N N . GLN A 1 71 ? -12.853 -3.607 25.574 1.00 93.38 71 GLN A N 1
ATOM 479 C CA . GLN A 1 71 ? -12.504 -2.190 25.725 1.00 93.38 71 GLN A CA 1
ATOM 480 C C . GLN A 1 71 ? -13.280 -1.296 24.755 1.00 93.38 71 GLN A C 1
ATOM 482 O O . GLN A 1 71 ? -13.055 -0.091 24.696 1.00 93.38 71 GLN A O 1
ATOM 487 N N . THR A 1 72 ? -14.171 -1.886 23.966 1.00 92.00 72 THR A N 1
ATOM 488 C CA . THR A 1 72 ? -14.963 -1.154 22.994 1.00 92.00 72 THR A CA 1
ATOM 489 C C . THR A 1 72 ? -16.109 -0.402 23.651 1.00 92.00 72 THR A C 1
ATOM 491 O O . THR A 1 72 ? -16.971 -1.011 24.288 1.00 92.00 72 THR A O 1
ATOM 494 N N . ASP A 1 73 ? -16.155 0.908 23.425 1.00 89.69 73 ASP A N 1
ATOM 495 C CA . ASP A 1 73 ? -17.323 1.720 23.734 1.00 89.69 73 ASP A CA 1
ATOM 496 C C . ASP A 1 73 ? -18.422 1.470 22.693 1.00 89.69 73 ASP A C 1
ATOM 498 O O . ASP A 1 73 ? -18.365 1.944 21.558 1.00 89.69 73 ASP A O 1
ATOM 502 N N . LYS A 1 74 ? -19.420 0.676 23.081 1.00 87.00 74 LYS A N 1
ATOM 503 C CA . LYS A 1 74 ? 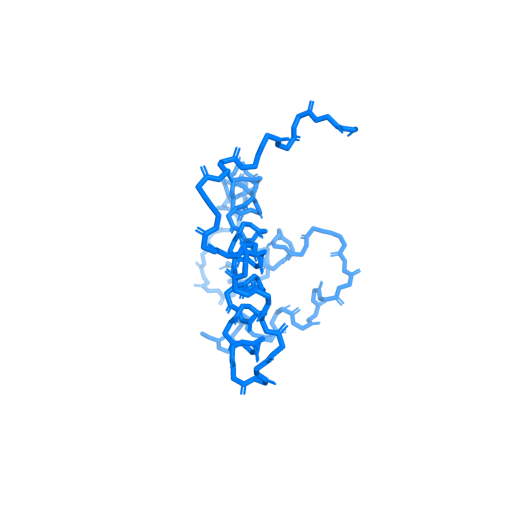-20.545 0.325 22.208 1.00 87.00 74 LYS A CA 1
ATOM 504 C C . LYS A 1 74 ? -21.493 1.493 21.971 1.00 87.00 74 LYS A C 1
ATOM 506 O O . LYS A 1 74 ? -22.146 1.524 20.942 1.00 87.00 74 LYS A O 1
ATOM 511 N N . THR A 1 75 ? -21.546 2.458 22.889 1.00 87.62 75 THR A N 1
ATOM 512 C CA . THR A 1 75 ? -22.433 3.616 22.729 1.00 87.62 75 THR A CA 1
ATOM 513 C C . THR A 1 75 ? -21.987 4.498 21.567 1.00 87.62 75 THR A C 1
ATOM 515 O O . THR A 1 75 ? -22.832 4.991 20.831 1.00 87.62 75 THR A O 1
ATOM 518 N N . ILE A 1 76 ? -20.670 4.615 21.365 1.00 86.44 76 ILE A N 1
ATOM 519 C CA . ILE A 1 76 ? -20.063 5.339 20.240 1.00 86.44 76 ILE A CA 1
ATOM 520 C C . ILE A 1 76 ? -20.094 4.499 18.958 1.00 86.44 76 ILE A C 1
ATOM 522 O O . ILE A 1 76 ? -20.305 5.031 17.879 1.00 86.44 76 ILE A O 1
ATOM 526 N N . LEU A 1 77 ? -19.865 3.184 19.037 1.00 86.00 77 LEU A N 1
ATOM 527 C CA . LEU A 1 77 ? -19.907 2.347 17.831 1.00 86.00 77 LEU A CA 1
ATOM 528 C C . LEU A 1 77 ? -21.307 2.209 17.229 1.00 86.00 77 LEU A C 1
ATOM 530 O O . LEU A 1 77 ? -21.423 2.118 16.010 1.00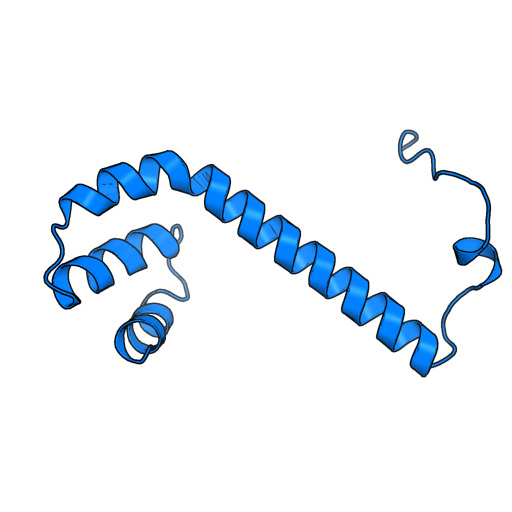 86.00 77 LEU A O 1
ATOM 534 N N . ASP A 1 78 ? -22.336 2.152 18.074 1.00 88.00 78 ASP A N 1
ATOM 535 C CA . ASP A 1 78 ? -23.721 1.940 17.653 1.00 88.00 78 ASP A CA 1
ATOM 536 C C . ASP A 1 78 ? -24.471 3.272 17.423 1.00 88.00 78 ASP A C 1
ATOM 538 O O . ASP A 1 78 ? -25.670 3.260 17.144 1.00 88.00 78 ASP A O 1
ATOM 542 N N . SER A 1 79 ? -23.806 4.428 17.561 1.00 86.88 79 SER A N 1
ATOM 543 C CA . SER A 1 79 ? -24.437 5.730 17.325 1.00 86.88 79 SER A CA 1
ATOM 544 C C . SER A 1 79 ? -24.661 5.971 15.831 1.00 86.88 79 SER A C 1
ATOM 546 O O . SER A 1 79 ? -23.732 5.838 15.041 1.00 86.88 79 SER A O 1
ATOM 548 N N . GLU A 1 80 ? -25.862 6.414 15.452 1.00 70.75 80 GLU A N 1
ATOM 549 C CA . GLU A 1 80 ? -26.225 6.800 14.072 1.00 70.75 80 GLU A CA 1
ATOM 550 C C . GLU A 1 80 ? -25.610 8.142 13.622 1.00 70.75 80 GLU A C 1
ATOM 552 O O . GLU A 1 80 ? -25.984 8.702 12.593 1.00 70.75 80 GLU A O 1
ATOM 557 N N . GLU A 1 81 ? -24.680 8.688 14.406 1.00 65.88 81 GLU A N 1
ATOM 558 C CA . GLU A 1 81 ? -23.959 9.907 14.075 1.00 65.88 81 GLU A CA 1
ATOM 559 C C . GLU A 1 81 ? -22.887 9.556 13.031 1.00 65.88 81 GLU A C 1
ATOM 561 O O . GLU A 1 81 ? -21.810 9.055 13.362 1.00 65.88 81 GLU A O 1
ATOM 566 N N . ASP A 1 82 ? -23.187 9.799 11.750 1.00 62.97 82 ASP A N 1
ATOM 567 C CA . ASP A 1 82 ? -22.165 9.939 10.710 1.00 62.97 82 ASP A CA 1
ATOM 568 C C . ASP A 1 82 ? -21.264 11.091 11.154 1.00 62.97 82 ASP A C 1
ATOM 570 O O . ASP A 1 82 ? -21.586 12.258 10.934 1.00 62.97 82 ASP A O 1
ATOM 574 N N . ALA A 1 83 ? -20.196 10.757 11.881 1.00 57.56 83 ALA A N 1
ATOM 575 C CA . ALA A 1 83 ? -19.326 11.710 12.543 1.00 57.56 83 ALA A CA 1
ATOM 576 C C . ALA A 1 83 ? -18.953 12.830 11.569 1.00 57.56 83 ALA A C 1
ATOM 578 O O . ALA A 1 83 ? -18.154 12.641 10.645 1.00 57.56 83 ALA A O 1
ATOM 579 N N . GLU A 1 84 ? -19.544 14.004 11.783 1.00 53.44 84 GLU A N 1
ATOM 580 C CA . GLU A 1 84 ? -19.177 15.237 11.116 1.00 53.44 84 GLU A CA 1
ATOM 581 C C . GLU A 1 84 ? -17.763 15.582 11.603 1.00 53.44 84 GLU A C 1
ATOM 583 O O . GLU A 1 84 ? -17.545 16.348 12.538 1.00 53.44 84 GLU A O 1
ATOM 588 N N . LEU A 1 85 ? -16.756 14.974 10.971 1.00 57.88 85 LEU A N 1
ATOM 589 C CA . LEU A 1 85 ? -15.330 15.231 11.188 1.00 57.88 85 LEU A CA 1
ATOM 590 C C . LEU A 1 85 ? -14.914 16.619 10.654 1.00 57.88 85 LEU A C 1
ATOM 592 O O . LEU A 1 85 ? -13.756 16.836 10.309 1.00 57.88 85 LEU A O 1
ATOM 596 N N . ALA A 1 86 ? -15.850 17.568 10.571 1.00 51.62 86 ALA A N 1
ATOM 597 C CA . ALA A 1 86 ? -15.676 18.886 9.975 1.00 51.62 86 ALA A CA 1
ATOM 598 C C . ALA A 1 86 ? -15.748 20.031 10.998 1.00 51.62 86 ALA A C 1
ATOM 600 O O . ALA A 1 86 ? -16.061 21.161 10.629 1.00 51.62 86 ALA A O 1
ATOM 601 N N . HIS A 1 87 ? -15.426 19.786 12.272 1.00 47.38 87 HIS A N 1
ATOM 602 C CA . HIS A 1 87 ? -15.243 20.894 13.210 1.00 47.38 87 HIS A CA 1
ATOM 603 C C . HIS A 1 87 ? -14.133 20.662 14.244 1.00 47.38 87 HIS A C 1
ATOM 605 O O . HIS A 1 87 ? -14.388 20.491 15.436 1.00 47.38 87 HIS A O 1
ATOM 611 N N . ARG A 1 88 ? -12.878 20.726 13.779 1.00 42.09 88 ARG A N 1
ATOM 612 C CA . ARG A 1 88 ? -11.758 21.397 14.465 1.00 42.09 88 ARG A CA 1
ATOM 613 C C . ARG A 1 88 ? -10.542 21.545 13.562 1.00 42.09 88 ARG A C 1
ATOM 615 O O . ARG A 1 88 ? -10.141 20.533 12.954 1.00 42.09 88 ARG A O 1
#

pLDDT: mean 83.95, std 13.42, range [42.09, 97.06]